Protein AF-A0A957ZEI3-F1 (afdb_monomer_lite)

Foldseek 3Di:
DLVVVCVVCVVVVHHRDPPDDDPVRVVVVVVVVLVVLQVLLVVLLVLLCVVDPDDPVLSVVCSVLSSVLSVVLQVQLVPDPPDVSSPPSSLVSQQVSPCVPRNNVSSNVSSVVSVVVVVVVVVVVVVVVVVPPPDDPPDPDPDPPDDDDD

Sequence (150 aa):
LIGILNWALRRIGRSGTVGRFTSANLLWALLLACADWMLWGASFAAITFALAAYTTAQMQLLLPHLLASYAIAYAVGFISFITPSGFGVREGAFYVLLAPLLGGGPVTVAALAMRIW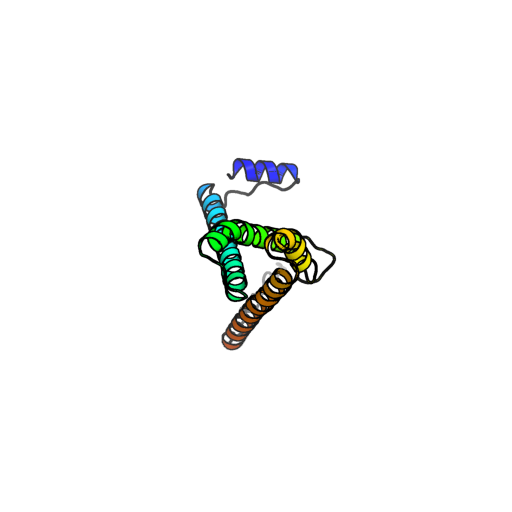TTLGEIIMAGVSALTDLRPAELPAPEKAFSPPE

Secondary structure (DSSP, 8-state):
-HHHHHHHHHHTTPPPP-S---HHHHHHHHHHHHHHHHHHHHHHHHHHHHSS---HHHHHHHHHHHHHHHHHHHHHHHH-SSSGGGTTHHHHHHHHHHHHHH-HHHHHHHHHHHHHHHHHHHHHHHHHHHHH------PPP-----PPP-

pLDDT: mean 87.99, std 11.17, range [60.19, 98.12]

Radius of gyration: 22.63 Å; chains: 1; bounding box: 49×38×69 Å

Structure (mmCIF, N/CA/C/O backbone):
data_AF-A0A957ZEI3-F1
#
_entry.id   AF-A0A957ZEI3-F1
#
loop_
_atom_site.group_PDB
_atom_site.id
_atom_site.type_symbol
_atom_site.label_atom_id
_atom_site.label_alt_id
_atom_site.label_comp_id
_atom_site.label_asym_id
_atom_site.label_entity_id
_atom_site.label_seq_id
_atom_site.pdbx_PDB_ins_code
_atom_site.Cartn_x
_atom_site.Cartn_y
_atom_site.Cartn_z
_atom_site.occupancy
_atom_site.B_iso_or_equiv
_atom_site.auth_seq_id
_atom_site.auth_comp_id
_atom_site.auth_asym_id
_atom_site.auth_atom_id
_atom_site.pdbx_PDB_model_num
ATOM 1 N N . LEU A 1 1 ? -15.948 15.864 14.653 1.00 78.12 1 LEU A N 1
ATOM 2 C CA . LEU A 1 1 ? -15.821 14.448 14.235 1.00 78.12 1 LEU A CA 1
ATOM 3 C C . LEU A 1 1 ? -16.923 13.563 14.830 1.00 78.12 1 LEU A C 1
ATOM 5 O O . LEU A 1 1 ?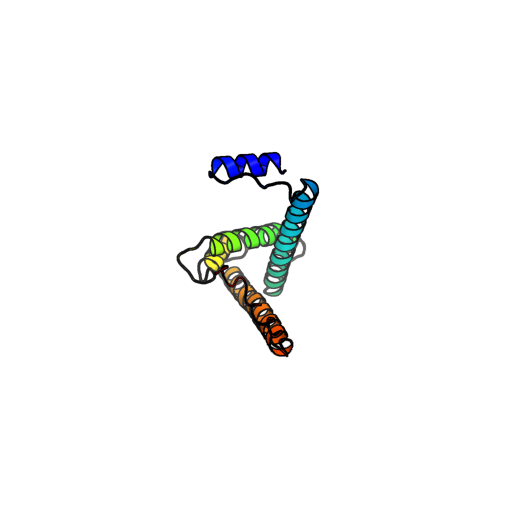 -17.681 12.985 14.063 1.00 78.12 1 LEU A O 1
ATOM 9 N N . ILE A 1 2 ? -17.102 13.528 16.159 1.00 84.31 2 ILE A N 1
ATOM 10 C CA . ILE A 1 2 ? -18.165 12.727 16.813 1.00 84.31 2 ILE A CA 1
ATOM 11 C C . ILE A 1 2 ? -19.578 13.076 16.338 1.00 84.31 2 ILE A C 1
ATOM 13 O O . ILE A 1 2 ? -20.389 12.179 16.151 1.00 84.31 2 ILE A O 1
ATOM 17 N N . GLY A 1 3 ? -19.882 14.359 16.117 1.00 82.31 3 GLY A N 1
ATOM 18 C CA . GLY A 1 3 ? -21.202 14.773 15.622 1.00 82.31 3 GLY A CA 1
ATOM 19 C C . GLY A 1 3 ? -21.547 14.158 14.261 1.00 82.31 3 GLY A C 1
ATOM 20 O O . GLY A 1 3 ? -22.641 13.632 14.090 1.00 82.31 3 GLY A O 1
ATOM 21 N N . ILE A 1 4 ? -20.584 14.144 13.332 1.00 83.50 4 ILE A N 1
ATOM 22 C CA . ILE A 1 4 ? -20.728 13.531 12.001 1.00 83.50 4 ILE A CA 1
ATOM 23 C C . ILE A 1 4 ? -20.858 12.011 12.129 1.00 83.50 4 ILE A C 1
ATOM 25 O O . ILE A 1 4 ? -21.739 11.419 11.512 1.00 83.50 4 ILE A O 1
ATOM 29 N N . LEU A 1 5 ? -20.032 11.385 12.975 1.00 83.19 5 LEU A N 1
ATOM 30 C CA . LEU A 1 5 ? -20.106 9.948 13.239 1.00 83.19 5 LEU A CA 1
ATOM 31 C C . LEU A 1 5 ? -21.479 9.551 13.798 1.00 83.19 5 LEU A C 1
ATOM 33 O O . LEU A 1 5 ? -22.120 8.649 13.272 1.00 83.19 5 LEU A O 1
ATOM 37 N N . ASN A 1 6 ? -21.966 10.248 14.825 1.00 85.75 6 ASN A N 1
ATOM 38 C CA . ASN A 1 6 ? -23.274 9.981 15.422 1.00 85.75 6 ASN A CA 1
ATOM 39 C C . ASN A 1 6 ? -24.423 10.253 14.446 1.00 85.75 6 ASN A C 1
ATOM 41 O O . ASN A 1 6 ? -25.416 9.529 14.464 1.00 85.75 6 ASN A O 1
ATOM 45 N N . TRP A 1 7 ? -24.296 11.261 13.580 1.00 88.19 7 TRP A N 1
ATOM 46 C CA . TRP A 1 7 ? -25.250 11.502 12.500 1.00 88.19 7 TRP A CA 1
ATOM 47 C C . TRP A 1 7 ? -25.289 10.329 11.508 1.00 88.19 7 TRP A C 1
ATOM 49 O O . TRP A 1 7 ? -26.373 9.827 11.204 1.00 88.19 7 TRP A O 1
ATOM 59 N N . ALA A 1 8 ? -24.125 9.835 11.074 1.00 86.12 8 ALA A N 1
ATOM 60 C CA . ALA A 1 8 ? -24.023 8.699 10.160 1.00 86.12 8 ALA A CA 1
ATOM 61 C C . ALA A 1 8 ? -24.557 7.404 10.797 1.00 86.12 8 ALA A C 1
ATOM 63 O O . ALA A 1 8 ? -25.342 6.689 10.179 1.00 86.12 8 ALA A O 1
ATOM 64 N N . LEU A 1 9 ? -24.213 7.137 12.062 1.00 85.69 9 LEU A N 1
ATOM 65 C CA . LEU A 1 9 ? -24.713 5.980 12.812 1.00 85.69 9 LEU A CA 1
ATOM 66 C C . LEU A 1 9 ? -26.240 5.989 12.917 1.00 85.69 9 LEU A C 1
ATOM 68 O O . LEU A 1 9 ? -26.873 4.971 12.638 1.00 85.69 9 LEU A O 1
ATOM 72 N N . ARG A 1 10 ? -26.839 7.146 13.230 1.00 88.44 10 ARG A N 1
ATOM 73 C CA . ARG A 1 10 ? -28.301 7.299 13.291 1.00 88.44 10 ARG A CA 1
ATOM 74 C C . ARG A 1 10 ? -28.962 7.071 11.934 1.00 88.44 10 ARG A C 1
ATOM 76 O O . ARG A 1 10 ? -30.026 6.463 11.884 1.00 88.44 10 ARG A O 1
ATOM 83 N N . ARG A 1 11 ? -28.333 7.507 10.837 1.00 91.94 11 ARG A N 1
ATOM 84 C CA . ARG A 1 11 ? -28.821 7.241 9.471 1.00 91.94 11 ARG A CA 1
ATOM 85 C C . ARG A 1 11 ? -28.816 5.754 9.111 1.00 91.94 11 ARG A C 1
ATOM 87 O O . ARG A 1 11 ? -29.672 5.338 8.344 1.00 91.94 11 ARG A O 1
ATOM 94 N N . ILE A 1 12 ? -27.909 4.970 9.693 1.00 90.56 12 ILE A N 1
ATOM 95 C CA . ILE A 1 12 ? -27.807 3.512 9.502 1.00 90.56 12 ILE A CA 1
ATOM 96 C C . ILE A 1 12 ? -28.625 2.752 10.579 1.00 90.56 12 ILE A C 1
ATOM 98 O O . ILE A 1 12 ? -28.551 1.534 10.691 1.00 90.56 12 ILE A O 1
ATOM 102 N N . GLY A 1 13 ? -29.421 3.456 11.398 1.00 85.00 13 GLY A N 1
ATOM 103 C CA . GLY A 1 13 ? -30.264 2.851 12.438 1.00 85.00 13 GLY A CA 1
ATOM 104 C C . GLY A 1 13 ? -29.501 2.343 13.667 1.00 85.00 13 GLY A C 1
ATOM 105 O O . GLY A 1 13 ? -30.055 1.587 14.462 1.00 85.00 13 GLY A O 1
ATOM 106 N N . ARG A 1 14 ? -28.233 2.740 13.850 1.00 82.31 14 ARG A N 1
ATOM 107 C CA . ARG A 1 14 ? -27.402 2.343 14.999 1.00 82.31 14 ARG A CA 1
ATOM 108 C C . ARG A 1 14 ? -27.446 3.407 16.097 1.00 82.31 14 ARG A C 1
ATOM 110 O O . ARG A 1 14 ? -27.416 4.609 15.822 1.00 82.31 14 ARG A O 1
ATOM 117 N N . SER A 1 15 ? -27.475 2.969 17.357 1.00 78.19 15 SER A N 1
ATOM 118 C CA . SER A 1 15 ? -27.358 3.860 18.517 1.00 78.19 15 SER A CA 1
ATOM 119 C C . SER A 1 15 ? -26.027 4.620 18.475 1.00 78.19 15 SER A C 1
ATOM 121 O O . SER A 1 15 ? -24.981 4.029 18.204 1.00 78.19 15 SER A O 1
ATOM 123 N N . GLY A 1 16 ? -26.063 5.930 18.743 1.00 72.81 16 GLY A N 1
ATOM 124 C CA . GLY A 1 16 ? -24.856 6.759 18.805 1.00 72.81 16 GLY A CA 1
ATOM 125 C C . GLY A 1 16 ? -23.878 6.259 19.869 1.00 72.81 16 GLY A C 1
ATOM 126 O O . GLY A 1 16 ? -24.279 5.631 20.848 1.00 72.81 16 GLY A O 1
ATOM 127 N N . THR A 1 17 ? -22.588 6.531 19.684 1.00 68.38 17 THR A N 1
ATOM 128 C CA . THR A 1 17 ? -21.555 6.064 20.616 1.00 68.38 17 THR A CA 1
ATOM 129 C C . THR A 1 17 ? -21.754 6.705 21.988 1.00 68.38 17 THR A C 1
ATOM 131 O O . THR A 1 17 ? -21.716 7.932 22.112 1.00 68.38 17 THR A O 1
ATOM 134 N N . VAL A 1 18 ? -21.949 5.886 23.021 1.00 60.56 18 VAL A N 1
ATOM 135 C CA . VAL A 1 18 ? -22.158 6.347 24.399 1.00 60.56 18 VAL A CA 1
ATOM 136 C C . VAL A 1 18 ? -20.808 6.772 24.991 1.00 60.56 18 VAL A C 1
ATOM 138 O O . VAL A 1 18 ? -20.001 5.923 25.347 1.00 60.56 18 VAL A O 1
ATOM 141 N N . GLY A 1 19 ? -20.520 8.078 25.010 1.00 62.47 19 GLY A N 1
ATOM 142 C CA . GLY A 1 19 ? -19.552 8.766 25.891 1.00 62.47 19 GLY A CA 1
ATOM 143 C C . GLY A 1 19 ? -18.067 8.356 25.909 1.00 62.47 19 GLY A C 1
ATOM 144 O O . GLY A 1 19 ? -17.287 9.016 26.584 1.00 62.47 19 GLY A O 1
ATOM 145 N N . ARG A 1 20 ? -17.642 7.296 25.212 1.00 66.94 20 ARG A N 1
ATOM 146 C CA . ARG A 1 20 ? -16.338 6.656 25.472 1.00 66.94 20 ARG A CA 1
ATOM 147 C C . ARG A 1 20 ? -15.153 7.228 24.686 1.00 66.94 20 ARG A C 1
ATOM 149 O O . ARG A 1 20 ? -14.010 7.000 25.062 1.00 66.94 20 ARG A O 1
ATOM 156 N N . PHE A 1 21 ? -15.405 7.969 23.610 1.00 72.81 21 PHE A N 1
ATOM 157 C CA . PHE A 1 21 ? -14.360 8.546 22.759 1.00 72.81 21 PHE A CA 1
ATOM 158 C C . PHE A 1 21 ? -14.536 10.058 22.653 1.00 72.81 21 PHE A C 1
ATOM 160 O O . PHE A 1 21 ? -15.660 10.540 22.549 1.00 72.81 21 PHE A O 1
ATOM 167 N N . THR A 1 22 ? -13.431 10.806 22.664 1.00 85.25 22 THR A N 1
ATOM 168 C CA . THR A 1 22 ? -13.409 12.248 22.374 1.00 85.25 22 THR A CA 1
ATOM 169 C C . THR A 1 22 ? -13.187 12.480 20.875 1.00 85.25 22 THR A C 1
ATOM 171 O O . THR A 1 22 ? -12.665 11.614 20.168 1.00 85.25 22 THR A O 1
ATOM 174 N N . SER A 1 23 ? -13.572 13.654 20.349 1.00 84.38 23 SER A N 1
ATOM 175 C CA . SER A 1 23 ? -13.320 13.967 18.928 1.00 84.38 23 SER A CA 1
ATOM 176 C C . SER A 1 23 ? -11.822 13.996 18.611 1.00 84.38 23 SER A C 1
ATOM 178 O O . SER A 1 23 ? -11.450 13.672 17.487 1.00 84.38 23 SER A O 1
ATOM 180 N N . ALA A 1 24 ? -10.984 14.331 19.598 1.00 87.50 24 ALA A N 1
ATOM 181 C CA . ALA A 1 24 ? -9.531 14.281 19.487 1.00 87.50 24 ALA A CA 1
ATOM 182 C C . ALA A 1 24 ? -9.026 12.841 19.311 1.00 87.50 24 ALA A C 1
ATOM 184 O O . ALA A 1 24 ? -8.269 12.582 18.383 1.00 87.50 24 ALA A O 1
ATOM 185 N N . ASN A 1 25 ? -9.511 11.887 20.115 1.00 88.94 25 ASN A N 1
ATOM 186 C CA . ASN A 1 25 ? -9.098 10.483 20.004 1.00 88.94 25 ASN A CA 1
ATOM 187 C C . ASN A 1 25 ? -9.517 9.864 18.666 1.00 88.94 25 ASN A C 1
ATOM 189 O O . ASN A 1 25 ? -8.755 9.106 18.077 1.00 88.94 25 ASN A O 1
ATOM 193 N N . LEU A 1 26 ? -10.706 10.209 18.157 1.00 89.62 26 LEU A N 1
ATOM 194 C CA . LEU A 1 26 ? -11.139 9.757 16.832 1.00 89.62 26 LEU A CA 1
ATOM 195 C C . LEU A 1 26 ? -10.308 10.374 15.705 1.00 89.62 26 LEU A C 1
ATOM 197 O O . LEU A 1 26 ? -10.002 9.689 14.735 1.00 89.62 26 LEU A O 1
ATOM 201 N N . LEU A 1 27 ? -9.945 11.656 15.821 1.00 91.44 27 LEU A N 1
ATOM 202 C CA . LEU A 1 27 ? -9.084 12.303 14.835 1.00 91.44 27 LEU A CA 1
ATOM 203 C C . LEU A 1 27 ? -7.701 11.657 14.850 1.00 91.44 27 LEU A C 1
ATOM 205 O O . LEU A 1 27 ? -7.149 11.371 13.796 1.00 91.44 27 LEU A O 1
ATOM 209 N N . TRP A 1 28 ? -7.176 11.371 16.040 1.00 93.69 28 TRP A N 1
ATOM 210 C CA . TRP A 1 28 ? -5.898 10.697 16.193 1.00 93.69 28 TRP A CA 1
ATOM 211 C C . TRP A 1 28 ? -5.914 9.283 15.612 1.00 93.69 28 TRP A C 1
ATOM 213 O O . TRP A 1 28 ? -5.034 8.935 14.834 1.00 93.69 28 TRP A O 1
ATOM 223 N N . ALA A 1 29 ? -6.958 8.500 15.893 1.00 92.50 29 ALA A N 1
ATOM 224 C CA . ALA A 1 29 ? -7.138 7.183 15.290 1.00 92.50 29 ALA A CA 1
ATOM 225 C C . ALA A 1 29 ? -7.233 7.255 13.755 1.00 92.50 29 ALA A C 1
ATOM 227 O O . ALA A 1 29 ? -6.642 6.426 13.070 1.00 92.50 29 ALA A O 1
ATOM 228 N N . LEU A 1 30 ? -7.925 8.263 13.210 1.00 93.31 30 LEU A N 1
ATOM 229 C CA . LEU A 1 30 ? -8.005 8.477 11.764 1.00 93.31 30 LEU A CA 1
ATOM 230 C C . LEU A 1 30 ? -6.635 8.819 11.165 1.00 93.31 30 LEU A C 1
ATOM 232 O O . LEU A 1 30 ? -6.280 8.280 10.123 1.00 93.31 30 LEU A O 1
ATOM 236 N N . LEU A 1 31 ? -5.859 9.683 11.821 1.00 96.06 31 LEU A N 1
ATOM 237 C CA . LEU A 1 31 ? -4.510 10.037 11.376 1.00 96.06 31 LEU A CA 1
ATOM 238 C C . LEU A 1 31 ? -3.569 8.830 11.410 1.00 96.06 31 LEU A C 1
ATOM 240 O O . LEU A 1 31 ? -2.832 8.619 10.450 1.00 96.06 31 LEU A O 1
ATOM 244 N N . LEU A 1 32 ? -3.635 8.015 12.465 1.00 96.88 32 LEU A N 1
ATOM 245 C CA . LEU A 1 32 ? -2.877 6.766 12.558 1.00 96.88 32 LEU A CA 1
ATOM 246 C C . LEU A 1 32 ? -3.281 5.779 11.461 1.00 96.88 32 LEU A C 1
ATOM 248 O O . LEU A 1 32 ? -2.408 5.200 10.825 1.00 96.88 32 LEU A O 1
ATOM 252 N N . ALA A 1 33 ? -4.579 5.634 11.186 1.00 95.12 33 ALA A N 1
ATOM 253 C CA . ALA A 1 33 ? -5.054 4.795 10.091 1.00 95.12 33 ALA A CA 1
ATOM 254 C C . ALA A 1 33 ? -4.545 5.305 8.734 1.00 95.12 33 ALA A C 1
ATOM 256 O O . ALA A 1 33 ? -4.050 4.523 7.931 1.00 95.12 33 ALA A O 1
ATOM 257 N N . CYS A 1 34 ? -4.606 6.614 8.477 1.00 96.00 34 CYS A N 1
ATOM 258 C CA . CYS A 1 34 ? -4.038 7.198 7.262 1.00 96.00 34 CYS A CA 1
ATOM 259 C C . CYS A 1 34 ? -2.531 6.929 7.153 1.00 96.00 34 CYS A C 1
ATOM 261 O O . CYS A 1 34 ? -2.058 6.581 6.075 1.00 96.00 34 CYS A O 1
ATOM 263 N N . ALA A 1 35 ? -1.784 7.069 8.250 1.00 97.00 35 ALA A N 1
ATOM 264 C CA . ALA A 1 35 ? -0.349 6.802 8.273 1.00 97.00 35 ALA A CA 1
ATOM 265 C C . ALA A 1 35 ? -0.035 5.324 7.987 1.00 97.00 35 ALA A C 1
ATOM 267 O O . ALA A 1 35 ? 0.872 5.044 7.208 1.00 97.00 35 ALA A O 1
ATOM 268 N N . ASP A 1 36 ? -0.815 4.398 8.547 1.00 96.50 36 ASP A N 1
ATOM 269 C CA . ASP A 1 36 ? -0.713 2.961 8.269 1.00 96.50 36 ASP A CA 1
ATOM 270 C C . ASP A 1 36 ? -0.954 2.654 6.782 1.00 96.50 36 ASP A C 1
ATOM 272 O O . ASP A 1 36 ? -0.125 2.019 6.127 1.00 96.50 36 ASP A O 1
ATOM 276 N N . TRP A 1 37 ? -2.018 3.206 6.191 1.00 96.31 37 TRP A N 1
ATOM 277 C CA . TRP A 1 37 ? -2.280 3.057 4.756 1.00 96.31 37 TRP A CA 1
ATOM 278 C C . TRP A 1 37 ? -1.163 3.633 3.884 1.00 96.31 37 TRP A C 1
ATOM 280 O O . TRP A 1 37 ? -0.810 3.035 2.864 1.00 96.31 37 TRP A O 1
ATOM 290 N N . MET A 1 38 ? -0.589 4.774 4.275 1.00 97.44 38 MET A N 1
ATOM 291 C CA . MET A 1 38 ? 0.558 5.358 3.577 1.00 97.44 38 MET A CA 1
ATOM 292 C C . MET A 1 38 ? 1.806 4.486 3.704 1.00 97.44 38 MET A C 1
ATOM 294 O O . MET A 1 38 ? 2.529 4.337 2.722 1.00 97.44 38 MET A O 1
ATOM 298 N N . LEU A 1 39 ? 2.042 3.875 4.866 1.00 97.44 39 LEU A N 1
ATOM 299 C CA . LEU A 1 39 ? 3.163 2.963 5.079 1.00 97.44 39 LEU A CA 1
ATOM 300 C C . LEU A 1 39 ? 3.045 1.731 4.176 1.00 97.44 39 LEU A C 1
ATOM 302 O O . LEU A 1 39 ? 3.998 1.389 3.476 1.00 97.44 39 LEU A O 1
ATOM 306 N N . TRP A 1 40 ? 1.865 1.119 4.116 1.00 96.81 40 TRP A N 1
ATOM 307 C CA . TRP A 1 40 ? 1.631 -0.019 3.232 1.00 96.81 40 TRP A CA 1
ATOM 308 C C . TRP A 1 40 ? 1.7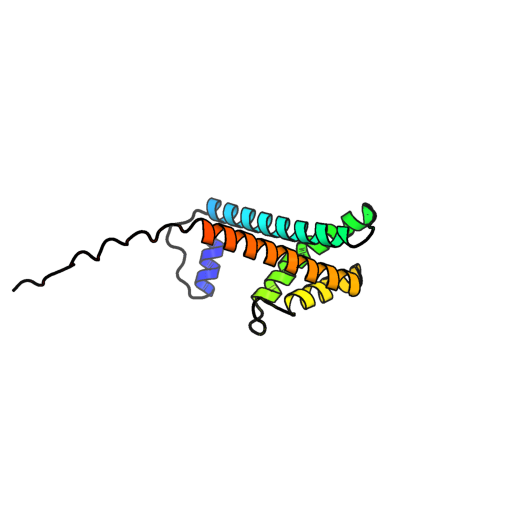21 0.339 1.747 1.00 96.81 40 TRP A C 1
ATOM 310 O O . TRP A 1 40 ? 2.314 -0.405 0.959 1.00 96.81 40 TRP A O 1
ATOM 320 N N . GLY A 1 41 ? 1.173 1.492 1.360 1.00 97.56 41 GLY A N 1
ATOM 321 C CA . GLY A 1 41 ? 1.350 2.029 0.016 1.00 97.56 41 GLY A CA 1
ATOM 322 C C . GLY A 1 41 ? 2.828 2.247 -0.314 1.00 97.56 41 GLY A C 1
ATOM 323 O O . GLY A 1 41 ? 3.266 1.931 -1.419 1.00 97.56 41 GLY A O 1
ATOM 324 N N . ALA A 1 42 ? 3.616 2.745 0.642 1.00 98.12 42 ALA A N 1
ATOM 325 C CA . ALA A 1 42 ? 5.046 2.969 0.466 1.00 98.12 42 ALA A CA 1
ATOM 326 C C . ALA A 1 42 ? 5.811 1.647 0.323 1.00 98.12 42 ALA A C 1
ATOM 328 O O . ALA A 1 42 ? 6.697 1.557 -0.525 1.00 98.12 42 ALA A O 1
ATOM 329 N N . SER A 1 43 ? 5.438 0.599 1.068 1.00 97.75 43 SER A N 1
ATOM 330 C CA . SER A 1 43 ? 5.974 -0.754 0.863 1.00 97.75 43 SER A CA 1
ATOM 331 C C . SER A 1 43 ? 5.690 -1.265 -0.552 1.00 97.75 43 SER A C 1
ATOM 333 O O . SER A 1 43 ? 6.589 -1.793 -1.208 1.00 97.75 43 SER A O 1
ATOM 335 N N . PHE A 1 44 ? 4.473 -1.049 -1.062 1.00 98.00 44 PHE A N 1
ATOM 336 C CA . PHE A 1 44 ? 4.133 -1.418 -2.437 1.00 98.00 44 PHE A CA 1
ATOM 337 C C . PHE A 1 44 ? 4.920 -0.629 -3.478 1.00 98.00 44 PHE A C 1
ATOM 339 O O . PHE A 1 44 ? 5.407 -1.206 -4.454 1.00 98.00 44 PHE A O 1
ATOM 346 N N . ALA A 1 45 ? 5.082 0.675 -3.263 1.00 98.00 45 ALA A N 1
ATOM 347 C CA . ALA A 1 45 ? 5.888 1.513 -4.134 1.00 98.00 45 ALA A CA 1
ATOM 348 C C . ALA A 1 45 ? 7.355 1.064 -4.144 1.00 98.00 45 ALA A C 1
ATOM 350 O O . ALA A 1 45 ? 7.938 0.926 -5.215 1.00 98.00 45 ALA A O 1
ATOM 351 N N . ALA A 1 46 ? 7.925 0.758 -2.975 1.00 98.00 46 ALA A N 1
ATOM 352 C CA . ALA A 1 46 ? 9.293 0.263 -2.850 1.00 98.00 46 ALA A CA 1
ATOM 353 C C . ALA A 1 46 ? 9.497 -1.055 -3.612 1.00 98.00 46 ALA A C 1
ATOM 355 O O . ALA A 1 46 ? 10.444 -1.166 -4.388 1.00 98.00 46 ALA A O 1
ATOM 356 N N . ILE A 1 47 ? 8.581 -2.019 -3.459 1.00 97.56 47 ILE A N 1
ATOM 357 C CA . ILE A 1 47 ? 8.622 -3.274 -4.223 1.00 97.56 47 ILE A CA 1
ATOM 358 C C . ILE A 1 47 ? 8.508 -2.994 -5.722 1.00 97.56 47 ILE A C 1
ATOM 360 O O . ILE A 1 47 ? 9.317 -3.496 -6.493 1.00 97.56 47 ILE A O 1
ATOM 364 N N . THR A 1 48 ? 7.567 -2.148 -6.143 1.00 97.44 48 THR A N 1
ATOM 365 C CA . THR A 1 48 ? 7.366 -1.819 -7.563 1.00 97.44 48 THR A CA 1
ATOM 366 C C . THR A 1 48 ? 8.609 -1.178 -8.182 1.00 97.44 48 THR A C 1
ATOM 368 O O . THR A 1 48 ? 9.022 -1.559 -9.278 1.00 97.44 48 THR A O 1
ATOM 371 N N . PHE A 1 49 ? 9.238 -0.237 -7.477 1.00 97.31 49 PHE A N 1
ATOM 372 C CA . PHE A 1 49 ? 10.455 0.430 -7.936 1.00 97.31 49 PHE A CA 1
ATOM 373 C C . PHE A 1 49 ? 11.694 -0.468 -7.895 1.00 97.31 49 PHE A C 1
ATOM 375 O O . PHE A 1 49 ? 12.651 -0.189 -8.606 1.00 97.31 49 PHE A O 1
ATOM 382 N N . ALA A 1 50 ? 11.678 -1.559 -7.127 1.00 96.12 50 ALA A N 1
ATOM 383 C CA . ALA A 1 50 ? 12.749 -2.552 -7.138 1.00 96.12 50 ALA A CA 1
ATOM 384 C C . ALA A 1 50 ? 12.685 -3.504 -8.350 1.00 96.12 50 ALA A C 1
ATOM 386 O O . ALA A 1 50 ? 13.681 -4.151 -8.665 1.00 96.12 50 ALA A O 1
ATOM 387 N N . LEU A 1 51 ? 11.539 -3.602 -9.040 1.00 93.12 51 LEU A N 1
ATOM 388 C CA . LEU A 1 51 ? 11.358 -4.530 -10.168 1.00 93.12 51 LEU A CA 1
ATOM 389 C C . LEU A 1 51 ? 11.973 -4.043 -11.485 1.00 93.12 51 LEU A C 1
ATOM 391 O O . LEU A 1 51 ? 12.174 -4.847 -12.393 1.00 93.12 51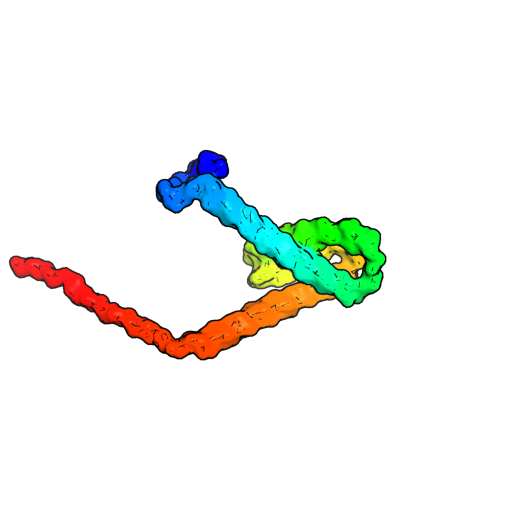 LEU A O 1
ATOM 395 N N . ALA A 1 52 ? 12.230 -2.743 -11.626 1.00 90.75 52 ALA A N 1
ATOM 396 C CA . ALA A 1 52 ? 12.768 -2.154 -12.847 1.00 90.75 52 ALA A CA 1
ATOM 397 C C . ALA A 1 52 ? 13.509 -0.846 -12.553 1.00 90.75 52 ALA A C 1
ATOM 399 O O . ALA A 1 52 ? 13.353 -0.247 -11.494 1.00 90.75 52 ALA A O 1
ATOM 400 N N . ALA A 1 53 ? 14.299 -0.376 -13.517 1.00 92.75 53 ALA A N 1
ATOM 401 C CA . ALA A 1 53 ? 14.957 0.917 -13.410 1.00 92.75 53 ALA A CA 1
ATOM 402 C C . ALA A 1 53 ? 13.962 2.053 -13.698 1.00 92.75 53 ALA A C 1
ATOM 404 O O . ALA A 1 53 ? 13.464 2.182 -14.817 1.00 92.75 53 ALA A O 1
ATOM 405 N N . TYR A 1 54 ? 13.719 2.899 -12.698 1.00 94.25 54 TYR A N 1
ATOM 406 C CA . TYR A 1 54 ? 12.961 4.140 -12.834 1.00 94.25 54 TYR A CA 1
ATOM 407 C C . TYR A 1 54 ? 13.881 5.331 -12.573 1.00 94.25 54 TYR A C 1
ATOM 409 O O . TYR A 1 54 ? 14.706 5.316 -11.662 1.00 94.25 54 TYR A O 1
ATOM 417 N N . THR A 1 55 ? 13.725 6.392 -13.357 1.00 96.69 55 THR A N 1
ATOM 418 C CA . THR A 1 55 ? 14.350 7.683 -13.051 1.00 96.69 55 THR A CA 1
ATOM 419 C C . THR A 1 55 ? 13.670 8.327 -11.841 1.00 96.69 55 THR A C 1
ATOM 421 O O . THR A 1 55 ? 12.487 8.091 -11.586 1.00 96.69 55 THR A O 1
ATOM 424 N N . THR A 1 56 ? 14.372 9.213 -11.129 1.00 96.31 56 THR A N 1
ATOM 425 C CA . THR A 1 56 ? 13.801 9.960 -9.992 1.00 96.31 56 THR A CA 1
ATOM 426 C C . THR A 1 56 ? 12.514 10.696 -10.372 1.00 96.31 56 THR A C 1
ATOM 428 O O . THR A 1 56 ? 11.550 10.685 -9.611 1.00 96.31 56 THR A O 1
ATOM 431 N N . ALA A 1 57 ? 12.466 11.278 -11.575 1.00 97.12 57 ALA A N 1
ATOM 432 C CA . ALA A 1 57 ? 11.278 11.959 -12.081 1.00 97.12 57 ALA A CA 1
ATOM 433 C C . ALA A 1 57 ? 10.094 10.993 -12.268 1.00 97.12 57 ALA A C 1
ATOM 435 O O . ALA A 1 57 ? 8.976 11.300 -11.859 1.00 97.12 57 ALA A O 1
ATOM 436 N N . GLN A 1 58 ? 10.329 9.797 -12.819 1.00 96.31 58 GLN A N 1
ATOM 437 C CA . GLN A 1 58 ? 9.286 8.772 -12.948 1.00 96.31 58 GLN A CA 1
ATOM 438 C C . GLN A 1 58 ? 8.797 8.294 -11.579 1.00 96.31 58 GLN A C 1
ATOM 440 O O . GLN A 1 58 ? 7.590 8.196 -11.369 1.00 96.31 58 GLN A O 1
ATOM 445 N N . MET A 1 59 ? 9.708 8.050 -10.631 1.00 96.75 59 MET A N 1
ATOM 446 C CA . MET A 1 59 ? 9.337 7.635 -9.275 1.00 96.75 59 MET A CA 1
ATOM 447 C C . MET A 1 59 ? 8.452 8.682 -8.592 1.00 96.75 59 MET A C 1
ATOM 449 O O . MET A 1 59 ? 7.438 8.325 -8.000 1.00 96.75 59 MET A O 1
ATOM 453 N N . GLN A 1 60 ? 8.784 9.970 -8.717 1.00 97.00 60 GLN A N 1
ATOM 454 C CA . GLN A 1 60 ? 7.988 11.064 -8.150 1.00 97.00 60 GLN A CA 1
ATOM 455 C C . GLN A 1 60 ? 6.578 11.140 -8.749 1.00 97.00 60 GLN A C 1
ATOM 457 O O . GLN A 1 60 ? 5.615 11.358 -8.015 1.00 97.00 60 GLN A O 1
ATOM 462 N N . LEU A 1 61 ? 6.441 10.918 -10.059 1.00 96.81 61 LEU A N 1
ATOM 463 C CA . LEU A 1 61 ? 5.140 10.901 -10.736 1.00 96.81 61 LEU A CA 1
ATOM 464 C C . LEU A 1 61 ? 4.300 9.669 -10.358 1.00 96.81 61 LEU A C 1
ATOM 466 O O . LEU A 1 61 ? 3.081 9.762 -10.204 1.00 96.81 61 LEU A O 1
ATOM 470 N N . LEU A 1 62 ? 4.939 8.511 -10.189 1.00 97.19 62 LEU A N 1
ATOM 471 C CA . LEU A 1 62 ? 4.267 7.237 -9.916 1.00 97.19 62 LEU A CA 1
ATOM 472 C C . LEU A 1 62 ? 3.925 7.033 -8.438 1.00 97.19 62 LEU A C 1
ATOM 474 O O . LEU A 1 62 ? 2.921 6.391 -8.132 1.00 97.19 62 LEU A O 1
ATOM 478 N N . LEU A 1 63 ? 4.719 7.586 -7.520 1.00 97.75 63 LEU A N 1
ATOM 479 C CA . LEU A 1 63 ? 4.547 7.409 -6.080 1.00 97.75 63 LEU A CA 1
ATOM 480 C C . LEU A 1 63 ? 3.109 7.673 -5.590 1.00 97.75 63 LEU A C 1
ATOM 482 O O . LEU A 1 63 ? 2.547 6.768 -4.975 1.00 97.75 63 LEU A O 1
ATOM 486 N N . PRO A 1 64 ? 2.455 8.821 -5.873 1.00 97.69 64 PRO A N 1
ATOM 487 C CA . PRO A 1 64 ? 1.093 9.058 -5.386 1.00 97.69 64 PRO A CA 1
ATOM 488 C C . PRO A 1 64 ? 0.083 8.041 -5.936 1.00 97.69 64 PRO A C 1
ATOM 490 O O . PRO A 1 64 ? -0.829 7.633 -5.215 1.00 97.69 64 PRO A O 1
ATOM 493 N N . HIS A 1 65 ? 0.274 7.577 -7.175 1.00 97.69 65 HIS A N 1
ATOM 494 C CA . HIS A 1 65 ? -0.571 6.554 -7.789 1.00 97.69 65 HIS A CA 1
ATOM 495 C C . HIS A 1 65 ? -0.413 5.207 -7.082 1.00 97.69 65 HIS A C 1
ATOM 497 O O . HIS A 1 65 ? -1.410 4.539 -6.816 1.00 97.69 65 HIS A O 1
ATOM 503 N N . LEU A 1 66 ? 0.815 4.824 -6.726 1.00 97.75 66 LEU A N 1
ATOM 504 C CA . LEU A 1 66 ? 1.106 3.579 -6.010 1.00 97.75 66 LEU A CA 1
ATOM 505 C C . LEU A 1 66 ? 0.559 3.604 -4.577 1.00 97.75 66 LEU A C 1
ATOM 507 O O . LEU A 1 66 ? -0.085 2.640 -4.157 1.00 97.75 66 LEU A O 1
ATOM 511 N N . LEU A 1 67 ? 0.734 4.725 -3.864 1.00 97.75 67 LEU A N 1
ATOM 512 C CA . LEU A 1 67 ? 0.185 4.923 -2.518 1.00 97.75 67 LEU A CA 1
ATOM 513 C C . LEU A 1 67 ? -1.346 4.797 -2.513 1.00 97.75 67 LEU A C 1
ATOM 515 O O . LEU A 1 67 ? -1.908 4.020 -1.740 1.00 97.75 67 LEU A O 1
ATOM 519 N N . ALA A 1 68 ? -2.022 5.529 -3.404 1.00 96.69 68 ALA A N 1
ATOM 520 C CA . ALA A 1 68 ? -3.480 5.527 -3.489 1.00 96.69 68 ALA A CA 1
ATOM 521 C C . ALA A 1 68 ? -4.031 4.173 -3.959 1.00 96.69 68 ALA A C 1
ATOM 523 O O . ALA A 1 68 ? -4.987 3.653 -3.379 1.00 96.69 68 ALA A O 1
ATOM 524 N N . SER A 1 69 ? -3.407 3.571 -4.977 1.00 96.81 69 SER A N 1
ATOM 525 C CA . SER A 1 69 ? -3.866 2.298 -5.542 1.00 96.81 69 SER A CA 1
ATOM 526 C C . SER A 1 69 ? -3.798 1.164 -4.531 1.00 96.81 69 SER A C 1
ATOM 528 O O . SER A 1 69 ? -4.666 0.299 -4.558 1.00 96.81 69 SER A O 1
ATOM 530 N N . TYR A 1 70 ? -2.829 1.173 -3.609 1.0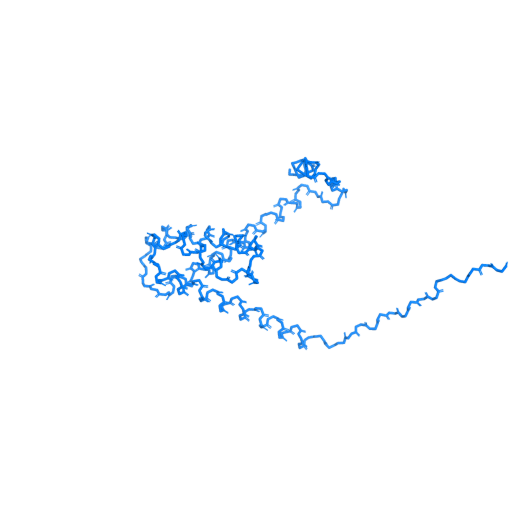0 96.19 70 TYR A N 1
ATOM 531 C CA . TYR A 1 70 ? -2.773 0.172 -2.545 1.00 96.19 70 TYR A CA 1
ATOM 532 C C . TYR A 1 70 ? -4.009 0.204 -1.647 1.00 96.19 70 TYR A C 1
ATOM 534 O O . TYR A 1 70 ? -4.646 -0.833 -1.449 1.00 96.19 70 TYR A O 1
ATOM 542 N N . ALA A 1 71 ? -4.375 1.383 -1.140 1.00 95.56 71 ALA A N 1
ATOM 543 C CA . ALA A 1 71 ? -5.546 1.535 -0.283 1.00 95.56 71 ALA A CA 1
ATOM 544 C C . ALA A 1 71 ? -6.841 1.166 -1.027 1.00 95.56 71 ALA A C 1
ATOM 546 O O . ALA A 1 71 ? -7.677 0.435 -0.492 1.00 95.56 71 ALA A O 1
ATOM 547 N N . ILE A 1 72 ? -6.982 1.603 -2.286 1.00 95.62 72 ILE A N 1
ATOM 548 C CA . ILE A 1 72 ? -8.155 1.290 -3.116 1.00 95.62 72 ILE A CA 1
ATOM 549 C C . ILE A 1 72 ? -8.235 -0.214 -3.396 1.00 95.62 72 ILE A C 1
ATOM 551 O O . ILE A 1 72 ? -9.276 -0.823 -3.160 1.00 95.62 72 ILE A O 1
ATOM 555 N N . ALA A 1 73 ? -7.149 -0.836 -3.860 1.00 94.69 73 ALA A N 1
ATOM 556 C CA . ALA A 1 73 ? -7.128 -2.260 -4.181 1.00 94.69 73 ALA A CA 1
ATOM 557 C C . ALA A 1 73 ? -7.386 -3.130 -2.946 1.00 94.69 73 ALA A C 1
ATOM 559 O O . ALA A 1 73 ? -8.095 -4.132 -3.043 1.00 94.69 73 ALA A O 1
ATOM 560 N N . TYR A 1 74 ? -6.862 -2.741 -1.778 1.00 92.31 74 TYR A N 1
ATOM 561 C CA . TYR A 1 74 ? -7.169 -3.430 -0.527 1.00 92.31 74 TYR A CA 1
ATOM 562 C C . TYR A 1 74 ? -8.653 -3.302 -0.173 1.00 92.31 74 TYR A C 1
ATOM 564 O O . TYR A 1 74 ? -9.284 -4.312 0.122 1.00 92.31 74 TYR A O 1
ATOM 572 N N . ALA A 1 75 ? -9.237 -2.102 -0.245 1.00 92.56 75 ALA A N 1
ATOM 573 C CA . ALA A 1 75 ? -10.662 -1.904 0.026 1.00 92.56 75 ALA A CA 1
ATOM 574 C C . ALA A 1 75 ? -11.550 -2.716 -0.933 1.00 92.56 75 ALA A C 1
ATOM 576 O O . ALA A 1 75 ? -12.499 -3.364 -0.495 1.00 92.56 75 ALA A O 1
ATOM 577 N N . VAL A 1 76 ? -11.212 -2.743 -2.226 1.00 92.25 76 VAL A N 1
ATOM 578 C CA . VAL A 1 76 ? -11.908 -3.554 -3.238 1.00 92.25 76 VAL A CA 1
ATOM 579 C C . VAL A 1 76 ? -11.787 -5.049 -2.927 1.00 92.25 76 VAL A C 1
ATOM 581 O O . VAL A 1 76 ? -12.788 -5.762 -2.949 1.00 92.25 76 VAL A O 1
ATOM 584 N N . GLY A 1 77 ? -10.589 -5.519 -2.571 1.00 89.56 77 GLY A N 1
ATOM 585 C CA . GLY A 1 77 ? -10.369 -6.900 -2.139 1.00 89.56 77 GLY A CA 1
ATOM 586 C C . GLY A 1 77 ? -11.137 -7.259 -0.863 1.00 89.56 77 GLY A C 1
ATOM 587 O O . GLY A 1 77 ? -11.674 -8.356 -0.774 1.00 89.56 77 GLY A O 1
ATOM 588 N N . PHE A 1 78 ? -11.242 -6.330 0.089 1.00 86.19 78 PHE A N 1
ATOM 589 C CA . PHE A 1 78 ? -11.953 -6.518 1.355 1.00 86.19 78 PHE A CA 1
ATOM 590 C C . PHE A 1 78 ? -13.478 -6.569 1.184 1.00 86.19 78 PHE A C 1
ATOM 592 O O . PHE A 1 78 ? -14.148 -7.352 1.850 1.00 86.19 78 PHE A O 1
ATOM 599 N N . ILE A 1 79 ? -14.036 -5.750 0.287 1.00 87.12 79 ILE A N 1
ATOM 600 C CA . ILE A 1 79 ? -15.480 -5.724 -0.013 1.00 87.12 79 ILE A CA 1
ATOM 601 C C . ILE A 1 79 ? -15.893 -6.922 -0.891 1.00 87.12 79 ILE A C 1
ATOM 603 O O . ILE A 1 79 ? -17.076 -7.254 -0.979 1.00 87.12 79 ILE A O 1
ATOM 607 N N . SER A 1 80 ? -14.937 -7.597 -1.535 1.00 84.69 80 SER A N 1
ATOM 608 C CA . SER A 1 80 ? -15.204 -8.790 -2.336 1.00 84.69 80 SER A CA 1
ATOM 609 C C . SER A 1 80 ? -15.726 -9.939 -1.471 1.00 84.69 80 SER A C 1
ATOM 611 O O . SER A 1 80 ? -14.972 -10.619 -0.783 1.00 84.69 80 SER A O 1
ATOM 613 N N . PHE A 1 81 ? -17.024 -10.222 -1.575 1.00 75.56 81 PHE A N 1
ATOM 614 C CA . PHE A 1 81 ? -17.637 -11.424 -0.995 1.00 75.56 81 PHE A CA 1
ATOM 615 C C . PHE A 1 81 ? -17.362 -12.695 -1.812 1.00 75.56 81 PHE A C 1
ATOM 617 O O . PHE A 1 81 ? -17.749 -13.788 -1.407 1.00 75.56 81 PHE A O 1
ATOM 624 N N . ILE A 1 82 ? -16.738 -12.552 -2.985 1.00 70.38 82 ILE A N 1
ATOM 625 C CA . ILE A 1 82 ? -16.595 -13.625 -3.974 1.00 70.38 82 ILE A CA 1
ATOM 626 C C . ILE A 1 82 ? -15.315 -14.431 -3.729 1.00 70.38 82 ILE A C 1
ATOM 628 O O . ILE A 1 82 ? -15.290 -15.630 -4.001 1.00 70.38 82 ILE A O 1
ATOM 632 N N . THR A 1 83 ? -14.250 -13.803 -3.218 1.00 69.44 83 THR A N 1
ATOM 633 C CA . THR A 1 83 ? -12.927 -14.436 -3.125 1.00 69.44 83 THR A CA 1
ATOM 634 C C . THR A 1 83 ? -12.347 -14.389 -1.707 1.00 69.44 83 THR A C 1
ATOM 636 O O . THR A 1 83 ? -12.260 -13.314 -1.112 1.00 69.44 83 THR A O 1
ATOM 639 N N . PRO A 1 84 ? -11.898 -15.532 -1.142 1.00 67.25 84 PRO A N 1
ATOM 640 C CA . PRO A 1 84 ? -11.229 -15.556 0.158 1.00 67.25 84 PRO A CA 1
ATOM 641 C C . PRO A 1 84 ? -9.992 -14.650 0.149 1.00 67.25 84 PRO A C 1
ATOM 643 O O . PRO A 1 84 ? -9.170 -14.732 -0.765 1.00 67.25 84 PRO A O 1
ATOM 646 N N . SER A 1 85 ? -9.852 -13.781 1.156 1.00 68.38 85 SER A N 1
ATOM 647 C CA . SER A 1 85 ? -8.736 -12.819 1.271 1.00 68.38 85 SER A CA 1
ATOM 648 C C . SER A 1 85 ? -8.592 -11.861 0.066 1.00 68.38 85 SER A C 1
ATOM 650 O O . SER A 1 85 ? -7.532 -11.280 -0.172 1.00 68.38 85 SER A O 1
ATOM 652 N N . GLY A 1 86 ? -9.646 -11.702 -0.745 1.00 69.69 86 GLY A N 1
ATOM 653 C CA . GLY A 1 86 ? -9.602 -10.872 -1.949 1.00 69.69 86 GLY A CA 1
ATOM 654 C C . GLY A 1 86 ? -8.718 -11.436 -3.070 1.00 69.69 86 GLY A C 1
ATOM 655 O O . GLY A 1 86 ? -8.321 -10.671 -3.952 1.00 69.69 86 GLY A O 1
ATOM 656 N N . PHE A 1 87 ? -8.409 -12.744 -3.055 1.00 73.94 87 PHE A N 1
ATOM 657 C CA . PHE A 1 87 ? -7.572 -13.414 -4.062 1.00 73.94 87 PHE A CA 1
ATOM 658 C C . PHE A 1 87 ? -8.096 -13.136 -5.480 1.00 73.94 87 PHE A C 1
ATOM 660 O O . PHE A 1 87 ? -9.276 -13.345 -5.760 1.00 73.94 87 PHE A O 1
ATOM 667 N N . GLY A 1 88 ? -7.245 -12.634 -6.371 1.00 82.88 88 GLY A N 1
ATOM 668 C CA . GLY A 1 88 ? -7.580 -12.291 -7.757 1.00 82.88 88 GLY A CA 1
ATOM 669 C C . GLY A 1 88 ? -8.271 -10.933 -7.920 1.00 82.88 88 GLY A C 1
ATOM 670 O O . GLY A 1 88 ? -7.994 -10.218 -8.881 1.00 82.88 88 GLY A O 1
ATOM 671 N N . VAL A 1 89 ? -9.132 -10.531 -6.981 1.00 91.31 89 VAL A N 1
ATOM 672 C CA . VAL A 1 89 ? -9.853 -9.247 -7.047 1.00 91.31 89 VAL A CA 1
ATOM 673 C C . VAL A 1 89 ? -8.935 -8.081 -6.701 1.00 91.31 89 VAL A C 1
ATOM 675 O O . VAL A 1 89 ? -8.949 -7.058 -7.385 1.00 91.31 89 VAL A O 1
ATOM 678 N N . ARG A 1 90 ? -8.092 -8.238 -5.680 1.00 91.31 90 ARG A N 1
ATOM 679 C CA . ARG A 1 90 ? -7.122 -7.211 -5.292 1.00 91.31 90 ARG A CA 1
ATOM 680 C C . ARG A 1 90 ? -6.069 -6.993 -6.380 1.00 91.31 90 ARG A C 1
ATOM 682 O O . ARG A 1 90 ? -5.734 -5.857 -6.701 1.00 91.31 90 ARG A O 1
ATOM 689 N N . GLU A 1 91 ? -5.574 -8.067 -6.980 1.00 93.00 91 GLU A N 1
ATOM 690 C CA . GLU A 1 91 ? -4.622 -8.027 -8.091 1.00 93.00 91 GLU A CA 1
ATOM 691 C C . GLU A 1 91 ? -5.260 -7.457 -9.352 1.00 93.00 91 GLU A C 1
ATOM 693 O O . GLU A 1 91 ? -4.635 -6.649 -10.036 1.00 93.00 91 GLU A O 1
ATOM 698 N N . GLY A 1 92 ? -6.519 -7.809 -9.621 1.00 93.06 92 GLY A N 1
ATOM 699 C CA . GLY A 1 92 ? -7.307 -7.194 -10.684 1.00 93.06 92 GLY A CA 1
ATOM 700 C C . GLY A 1 92 ? -7.470 -5.688 -10.476 1.00 93.06 92 GLY A C 1
ATOM 701 O O . GLY A 1 92 ? -7.288 -4.920 -11.416 1.00 93.06 92 GLY A O 1
ATOM 702 N N . ALA A 1 93 ? -7.731 -5.244 -9.243 1.00 95.31 93 ALA A N 1
ATOM 703 C CA . ALA A 1 93 ? -7.820 -3.823 -8.919 1.00 95.31 93 ALA A CA 1
ATOM 704 C C . ALA A 1 93 ? -6.483 -3.102 -9.147 1.00 95.31 93 ALA A C 1
ATOM 706 O O . ALA A 1 93 ? -6.464 -2.054 -9.790 1.00 95.31 93 ALA A O 1
ATOM 707 N N . PHE A 1 94 ? -5.359 -3.681 -8.706 1.00 96.19 94 PHE A N 1
ATOM 708 C CA . PHE A 1 94 ? -4.034 -3.145 -9.033 1.00 96.19 94 PHE A CA 1
ATOM 709 C C . PHE A 1 94 ? -3.815 -3.052 -10.542 1.00 96.19 94 PHE A C 1
ATOM 711 O O . PHE A 1 94 ? -3.394 -2.005 -11.031 1.00 96.19 94 PHE A O 1
ATOM 718 N N . TYR A 1 95 ? -4.136 -4.117 -11.279 1.00 96.44 95 TYR A N 1
ATOM 719 C CA . TYR A 1 95 ? -3.995 -4.165 -12.730 1.00 96.44 95 TYR A CA 1
ATOM 720 C C . TYR A 1 95 ? -4.795 -3.054 -13.410 1.00 96.44 95 TYR A C 1
ATOM 722 O O . TYR A 1 95 ? -4.236 -2.284 -14.182 1.00 96.44 95 TYR A O 1
ATOM 730 N N . VAL A 1 96 ? -6.080 -2.910 -13.087 1.00 97.06 96 VAL A N 1
ATOM 731 C CA . VAL A 1 96 ? -6.947 -1.885 -13.689 1.00 97.06 96 VAL A CA 1
ATOM 732 C C . VAL A 1 96 ? -6.444 -0.471 -13.390 1.00 97.06 96 VAL A C 1
ATOM 734 O O . VAL A 1 96 ? -6.450 0.375 -14.282 1.00 97.06 96 VAL A O 1
ATOM 737 N N . LEU A 1 97 ? -5.988 -0.212 -12.163 1.00 96.88 97 LEU A N 1
ATOM 738 C CA . LEU A 1 97 ? -5.546 1.122 -11.749 1.00 96.88 97 LEU A CA 1
ATOM 739 C C . LEU A 1 97 ? -4.173 1.504 -12.317 1.00 96.88 97 LEU A C 1
ATOM 741 O O . LEU A 1 97 ? -3.945 2.673 -12.624 1.00 96.88 97 LEU A O 1
ATOM 745 N N . LEU A 1 98 ? -3.253 0.544 -12.439 1.00 97.31 98 LEU A N 1
ATOM 746 C CA . LEU A 1 98 ? -1.838 0.832 -12.689 1.00 97.31 98 LEU A CA 1
ATOM 747 C C . LEU A 1 98 ? -1.312 0.325 -14.032 1.00 97.31 98 LEU A C 1
ATOM 749 O O . LEU A 1 98 ? -0.311 0.860 -14.509 1.00 97.31 98 LEU A O 1
ATOM 753 N N . ALA A 1 99 ? -1.949 -0.658 -14.676 1.00 96.94 99 ALA A N 1
ATOM 754 C CA . ALA A 1 99 ? -1.498 -1.144 -15.984 1.00 96.94 99 ALA A CA 1
ATOM 755 C C . ALA A 1 99 ? -1.430 -0.037 -17.056 1.00 96.94 99 ALA A C 1
ATOM 757 O O . ALA A 1 99 ? -0.481 -0.070 -17.840 1.00 96.94 99 ALA A O 1
ATOM 758 N N . PRO A 1 100 ? -2.326 0.976 -17.082 1.00 96.25 100 PRO A N 1
ATOM 759 C CA . PRO A 1 100 ? -2.195 2.103 -18.011 1.00 96.25 100 PRO A CA 1
ATOM 760 C C . PRO A 1 100 ? -0.935 2.957 -17.799 1.00 96.25 100 PRO A C 1
ATOM 762 O O . PRO A 1 100 ? -0.520 3.662 -18.713 1.00 96.25 100 PRO A O 1
ATOM 765 N N . LEU A 1 101 ? -0.336 2.911 -16.604 1.00 95.06 101 LEU A N 1
ATOM 766 C CA . LEU A 1 101 ? 0.816 3.733 -16.217 1.00 95.06 101 LEU A CA 1
ATOM 767 C C . LEU A 1 101 ? 2.140 2.961 -16.279 1.00 95.06 101 LEU A C 1
ATOM 769 O O . LEU A 1 101 ? 3.166 3.518 -16.657 1.00 95.06 101 LEU A O 1
ATOM 773 N N . LEU A 1 102 ? 2.118 1.689 -15.879 1.00 93.56 102 LEU A N 1
ATOM 774 C CA . LEU A 1 102 ? 3.307 0.852 -15.676 1.00 93.56 102 LEU A CA 1
ATOM 775 C C . LEU A 1 102 ? 3.390 -0.335 -16.646 1.00 93.56 102 LEU A C 1
ATOM 777 O O . LEU A 1 102 ? 4.409 -1.020 -16.700 1.00 93.56 102 LEU A O 1
ATOM 781 N N . GLY A 1 103 ? 2.324 -0.597 -17.402 1.00 94.31 103 GLY A N 1
ATOM 782 C CA . GLY A 1 103 ? 2.149 -1.827 -18.164 1.00 94.31 103 GLY A CA 1
ATOM 783 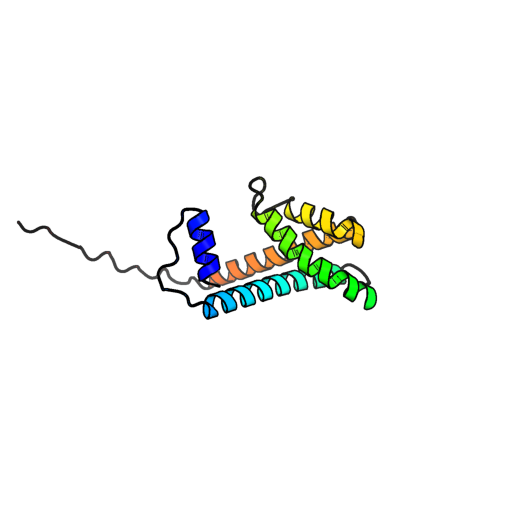C C . GLY A 1 103 ? 1.640 -2.983 -17.297 1.00 94.31 103 GLY A C 1
ATOM 784 O O . GLY A 1 103 ? 1.902 -3.069 -16.099 1.00 94.31 103 GLY A O 1
ATOM 785 N N . GLY A 1 104 ? 0.898 -3.905 -17.914 1.00 94.56 104 GLY A N 1
ATOM 786 C CA . GLY A 1 104 ? 0.262 -5.008 -17.188 1.00 94.56 104 GLY A CA 1
ATOM 787 C C . GLY A 1 104 ? 1.253 -5.967 -16.521 1.00 94.56 104 GLY A C 1
ATOM 788 O O . GLY A 1 104 ? 1.052 -6.351 -15.375 1.00 94.56 104 GLY A O 1
ATOM 789 N N . GLY A 1 105 ? 2.348 -6.312 -17.208 1.00 94.81 105 GLY A N 1
ATOM 790 C CA . GLY A 1 105 ? 3.358 -7.248 -16.697 1.00 94.81 105 GLY A CA 1
ATOM 791 C C . GLY A 1 105 ? 3.985 -6.802 -15.368 1.00 94.81 105 GLY A C 1
ATOM 792 O O . GLY A 1 105 ? 3.849 -7.523 -14.377 1.00 94.81 105 GLY A O 1
ATOM 793 N N . PRO A 1 106 ? 4.616 -5.612 -15.303 1.00 94.62 106 PRO A N 1
ATOM 794 C CA . PRO A 1 106 ? 5.199 -5.091 -14.065 1.00 94.62 106 PRO A CA 1
ATOM 795 C C . PRO A 1 106 ? 4.197 -4.996 -12.912 1.00 94.62 106 PRO A C 1
ATOM 797 O O . PRO A 1 106 ? 4.527 -5.353 -11.783 1.00 94.62 106 PRO A O 1
ATOM 800 N N . VAL A 1 107 ? 2.958 -4.579 -13.191 1.00 96.56 107 VAL A N 1
ATOM 801 C CA . VAL A 1 107 ? 1.907 -4.450 -12.169 1.00 96.56 107 VAL A CA 1
ATOM 802 C C . VAL A 1 107 ? 1.499 -5.803 -11.603 1.00 96.56 107 VAL A C 1
ATOM 804 O O . VAL A 1 107 ? 1.377 -5.942 -10.386 1.00 96.56 107 VAL A O 1
ATOM 807 N N . THR A 1 108 ? 1.330 -6.817 -12.454 1.00 95.50 108 THR A N 1
ATOM 808 C CA . THR A 1 108 ? 1.024 -8.177 -11.998 1.00 95.50 108 THR A CA 1
ATOM 809 C C . THR A 1 108 ? 2.146 -8.728 -11.120 1.00 95.50 108 THR A C 1
ATOM 811 O O . THR A 1 108 ? 1.868 -9.269 -10.051 1.00 95.50 108 THR A O 1
ATOM 814 N N . VAL A 1 109 ? 3.411 -8.548 -11.519 1.00 96.88 109 VAL A N 1
ATOM 815 C CA . VAL A 1 109 ? 4.559 -9.001 -10.716 1.00 96.88 109 VAL A CA 1
ATOM 816 C C . VAL A 1 109 ? 4.611 -8.269 -9.373 1.00 96.88 109 VAL A C 1
ATOM 818 O O . VAL A 1 109 ? 4.757 -8.917 -8.339 1.00 96.88 109 VAL A O 1
ATOM 821 N N . ALA A 1 110 ? 4.422 -6.946 -9.359 1.00 96.81 110 ALA A N 1
ATOM 822 C CA . ALA A 1 110 ? 4.410 -6.155 -8.129 1.00 96.81 110 ALA A CA 1
ATOM 823 C C . ALA A 1 110 ? 3.280 -6.570 -7.176 1.00 96.81 110 ALA A C 1
ATOM 825 O O . ALA A 1 110 ? 3.505 -6.710 -5.972 1.00 96.81 110 ALA A O 1
ATOM 826 N N . ALA A 1 111 ? 2.074 -6.802 -7.703 1.00 95.25 111 ALA A N 1
ATOM 827 C CA . ALA A 1 111 ? 0.929 -7.236 -6.909 1.00 95.25 111 ALA A CA 1
ATOM 828 C C . ALA A 1 111 ? 1.180 -8.604 -6.252 1.00 95.25 111 ALA A C 1
ATOM 830 O O . ALA A 1 111 ? 0.919 -8.772 -5.061 1.00 95.25 111 ALA A O 1
ATOM 831 N N . LEU A 1 112 ? 1.746 -9.560 -6.997 1.00 95.50 112 LEU A N 1
ATOM 832 C CA . LEU A 1 112 ? 2.109 -10.877 -6.465 1.00 95.50 112 LEU A CA 1
ATOM 833 C C . LEU A 1 112 ? 3.258 -10.793 -5.451 1.00 95.50 112 LEU A C 1
ATOM 835 O O . LEU A 1 112 ? 3.192 -11.425 -4.397 1.00 95.50 112 LEU A O 1
ATOM 839 N N . ALA A 1 113 ? 4.278 -9.976 -5.722 1.00 96.38 113 ALA A N 1
ATOM 840 C CA . ALA A 1 113 ? 5.391 -9.754 -4.802 1.00 96.38 113 ALA A CA 1
ATOM 841 C C . ALA A 1 113 ? 4.917 -9.169 -3.461 1.00 96.38 113 ALA A C 1
ATOM 843 O O . ALA A 1 113 ? 5.355 -9.626 -2.405 1.00 96.38 113 ALA A O 1
ATOM 844 N N . MET A 1 114 ? 3.957 -8.237 -3.477 1.00 95.44 114 MET A N 1
ATOM 845 C CA . MET A 1 114 ? 3.348 -7.731 -2.241 1.00 95.44 114 MET A CA 1
ATOM 846 C C . MET A 1 114 ? 2.623 -8.799 -1.444 1.00 95.44 114 MET A C 1
ATOM 848 O O . MET A 1 114 ? 2.634 -8.741 -0.219 1.00 95.44 114 MET A O 1
ATOM 852 N N . ARG A 1 115 ? 1.990 -9.765 -2.110 1.00 92.31 115 ARG A N 1
ATOM 853 C CA . ARG A 1 115 ? 1.326 -10.861 -1.402 1.00 92.31 115 ARG A CA 1
ATOM 854 C C . ARG A 1 115 ? 2.317 -11.763 -0.708 1.00 92.31 115 ARG A C 1
ATOM 856 O O . ARG A 1 115 ? 2.104 -12.119 0.443 1.00 92.31 115 ARG A O 1
ATOM 863 N N . ILE A 1 116 ? 3.409 -12.090 -1.389 1.00 94.56 116 ILE A N 1
ATOM 864 C CA . ILE A 1 116 ? 4.502 -12.842 -0.778 1.00 94.56 116 ILE A CA 1
ATOM 865 C C . ILE A 1 116 ? 5.021 -12.069 0.440 1.00 94.56 116 ILE A C 1
ATOM 867 O O . ILE A 1 116 ? 5.125 -12.643 1.518 1.00 94.56 116 ILE A O 1
ATOM 871 N N . TRP A 1 117 ? 5.250 -10.761 0.304 1.00 94.94 117 TRP A N 1
ATOM 872 C CA . TRP A 1 117 ? 5.681 -9.905 1.409 1.00 94.94 117 TRP A CA 1
ATOM 873 C C . TRP A 1 117 ? 4.715 -9.931 2.605 1.00 94.94 117 TRP A C 1
ATOM 875 O O . TRP A 1 117 ? 5.140 -10.184 3.733 1.00 94.94 117 TRP A O 1
ATOM 885 N N . THR A 1 118 ? 3.413 -9.726 2.378 1.00 92.12 118 THR A N 1
ATOM 886 C CA . THR A 1 118 ? 2.417 -9.698 3.461 1.00 92.12 118 THR A CA 1
ATOM 887 C C . THR A 1 118 ? 2.248 -11.066 4.109 1.00 92.12 118 THR A C 1
ATOM 889 O O . THR A 1 118 ? 2.253 -11.163 5.331 1.00 92.12 118 THR A O 1
ATOM 892 N N . THR A 1 119 ? 2.171 -12.130 3.308 1.00 92.75 119 THR A N 1
ATOM 893 C CA . THR A 1 119 ? 1.993 -13.497 3.809 1.00 92.75 119 THR A CA 1
ATOM 894 C C . THR A 1 119 ? 3.218 -13.982 4.577 1.00 92.75 119 THR A C 1
ATOM 896 O O . THR A 1 119 ? 3.071 -14.653 5.593 1.00 92.75 119 THR A O 1
ATOM 899 N N . LEU A 1 120 ? 4.430 -13.605 4.162 1.00 95.75 120 LEU A N 1
ATOM 900 C CA . LEU A 1 120 ? 5.629 -13.874 4.956 1.00 95.75 120 LEU A CA 1
ATOM 901 C C . LEU A 1 120 ? 5.573 -13.156 6.306 1.00 95.75 120 LEU A C 1
ATOM 903 O O . LEU A 1 120 ? 5.847 -13.780 7.327 1.00 95.75 120 LEU A O 1
ATOM 907 N N . GLY A 1 121 ? 5.172 -11.882 6.330 1.00 93.69 121 GLY A N 1
ATOM 908 C CA . GLY A 1 121 ? 4.981 -11.141 7.579 1.00 93.69 121 GLY A CA 1
ATOM 909 C C . GLY A 1 121 ? 3.977 -11.823 8.513 1.00 93.69 121 GLY A C 1
ATOM 910 O O . GLY A 1 121 ? 4.274 -12.032 9.687 1.00 93.69 121 GLY A O 1
ATOM 911 N N . GLU A 1 122 ? 2.828 -12.239 7.979 1.00 93.56 122 GLU A N 1
ATOM 912 C CA . GLU A 1 122 ? 1.796 -12.977 8.719 1.00 93.56 122 GLU A CA 1
ATOM 913 C C . GLU A 1 122 ? 2.332 -14.300 9.282 1.00 93.56 122 GLU A C 1
ATOM 915 O O . GLU A 1 122 ? 2.146 -14.575 10.466 1.00 93.56 122 GLU A O 1
ATOM 920 N N . ILE A 1 123 ? 3.045 -15.093 8.473 1.00 96.06 123 ILE A N 1
ATOM 921 C CA . ILE A 1 123 ? 3.635 -16.372 8.899 1.00 96.06 123 ILE A CA 1
ATOM 922 C C . ILE A 1 123 ? 4.686 -16.160 9.991 1.00 96.06 123 ILE A C 1
ATOM 924 O O . ILE A 1 123 ? 4.697 -16.903 10.971 1.00 96.06 123 ILE A O 1
ATOM 928 N N . ILE A 1 124 ? 5.557 -15.155 9.853 1.00 96.00 124 ILE A N 1
ATOM 929 C CA . ILE A 1 124 ? 6.586 -14.859 10.859 1.00 96.00 124 ILE A CA 1
ATOM 930 C C . ILE A 1 124 ? 5.917 -14.447 12.172 1.00 96.00 124 ILE A C 1
ATOM 932 O O . ILE A 1 124 ? 6.265 -14.987 13.218 1.00 96.00 124 ILE A O 1
ATOM 936 N N . MET A 1 125 ? 4.939 -13.537 12.135 1.00 93.12 125 MET A N 1
ATOM 937 C CA . MET A 1 125 ? 4.239 -13.094 13.346 1.00 93.12 125 MET A CA 1
ATOM 938 C C . MET A 1 125 ? 3.444 -14.231 13.997 1.00 93.12 125 MET A C 1
ATOM 940 O O . MET A 1 125 ? 3.500 -14.392 15.216 1.00 93.12 125 MET A O 1
ATOM 944 N N . ALA A 1 126 ? 2.762 -15.059 13.203 1.00 92.62 126 ALA A N 1
ATOM 945 C CA . ALA A 1 126 ? 2.063 -16.243 13.697 1.00 92.62 126 ALA A CA 1
ATOM 946 C C . ALA A 1 126 ? 3.035 -17.253 14.328 1.00 92.62 126 ALA A C 1
ATOM 948 O O . ALA A 1 126 ? 2.760 -17.786 15.401 1.00 92.62 126 ALA A O 1
ATOM 949 N N . GLY A 1 127 ? 4.195 -17.472 13.702 1.00 93.31 127 GLY A N 1
ATOM 950 C CA . GLY A 1 127 ? 5.257 -18.323 14.232 1.00 93.31 127 GLY A CA 1
ATOM 951 C C . GLY A 1 127 ? 5.818 -17.798 15.553 1.00 93.31 127 GLY A C 1
ATOM 952 O O . GLY A 1 127 ? 5.949 -18.565 16.502 1.00 93.31 127 GLY A O 1
ATOM 953 N N . VAL A 1 128 ? 6.086 -16.492 15.651 1.00 93.81 128 VAL A N 1
ATOM 954 C CA . VAL A 1 128 ? 6.519 -15.854 16.905 1.00 93.81 128 VAL A CA 1
ATOM 955 C C . VAL A 1 128 ? 5.463 -16.039 17.994 1.00 93.81 128 VAL A C 1
ATOM 957 O O . VAL A 1 128 ? 5.812 -16.507 19.073 1.00 93.81 128 VAL A O 1
ATOM 960 N N . SER A 1 129 ? 4.188 -15.757 17.700 1.00 92.38 129 SER A N 1
ATOM 961 C CA . SER A 1 129 ? 3.084 -15.937 18.656 1.00 92.38 129 SER A CA 1
ATOM 962 C C . SER A 1 129 ? 3.024 -17.371 19.183 1.00 92.38 129 SER A C 1
ATOM 964 O O . SER A 1 129 ? 3.011 -17.580 20.394 1.00 92.38 129 SER A O 1
ATOM 966 N N . ALA A 1 130 ? 3.074 -18.360 18.285 1.00 91.25 130 ALA A N 1
ATOM 967 C CA . ALA A 1 130 ? 3.011 -19.775 18.642 1.00 91.25 130 ALA A CA 1
ATOM 968 C C . ALA A 1 130 ? 4.193 -20.232 19.517 1.00 91.25 130 ALA A C 1
ATOM 970 O O . ALA A 1 130 ? 4.031 -21.117 20.354 1.00 91.25 130 ALA A O 1
ATOM 971 N N . LEU A 1 131 ? 5.375 -19.631 19.344 1.00 90.88 131 LEU A N 1
ATOM 972 C CA . LEU A 1 131 ? 6.550 -19.913 20.174 1.00 90.88 131 LEU A CA 1
ATOM 973 C C . LEU A 1 131 ? 6.491 -19.209 21.540 1.00 90.88 131 LEU A C 1
ATOM 975 O O . LEU A 1 131 ? 7.098 -19.692 22.496 1.00 90.88 131 LEU A O 1
ATOM 979 N N . THR A 1 132 ? 5.780 -18.082 21.643 1.00 87.62 132 THR A N 1
ATOM 980 C CA . THR A 1 132 ? 5.626 -17.318 22.893 1.00 87.62 132 THR A CA 1
ATOM 981 C C . THR A 1 132 ? 4.427 -17.735 23.745 1.00 87.62 132 THR A C 1
ATOM 983 O O . THR A 1 132 ? 4.440 -17.457 24.943 1.00 87.62 132 THR A O 1
ATOM 986 N N . ASP A 1 133 ? 3.437 -18.437 23.182 1.00 69.38 133 ASP A N 1
ATOM 987 C CA . ASP A 1 133 ? 2.254 -18.967 23.888 1.00 69.38 133 ASP A CA 1
ATOM 988 C C . ASP A 1 133 ? 2.582 -20.186 24.787 1.00 69.38 133 ASP A C 1
ATOM 990 O O . ASP A 1 133 ? 1.915 -21.223 24.798 1.00 69.38 133 ASP A O 1
ATOM 994 N N . LEU A 1 134 ? 3.616 -20.048 25.618 1.00 63.91 134 LEU A N 1
ATOM 995 C CA . LEU A 1 134 ? 3.961 -20.956 26.708 1.00 63.91 134 LEU A CA 1
ATOM 996 C C . LEU A 1 134 ? 3.138 -20.614 27.961 1.00 63.91 134 LEU A C 1
ATOM 998 O O . LEU A 1 134 ? 3.678 -20.077 28.926 1.00 63.91 134 LEU A O 1
ATOM 1002 N N . ARG A 1 135 ? 1.837 -20.934 27.929 1.00 60.19 135 ARG A N 1
ATOM 1003 C CA . ARG A 1 135 ? 0.925 -21.304 29.045 1.00 60.19 135 ARG A CA 1
ATOM 1004 C C . ARG A 1 135 ? -0.481 -20.756 28.782 1.00 60.19 135 ARG A C 1
ATOM 1006 O O . ARG A 1 135 ? -0.664 -19.540 28.793 1.00 60.19 135 ARG A O 1
ATOM 1013 N N . PRO A 1 136 ? -1.502 -21.623 28.676 1.00 60.44 136 PRO A N 1
ATOM 1014 C CA . PRO A 1 136 ? -2.868 -21.206 28.947 1.00 60.44 136 PRO A CA 1
ATOM 1015 C C . PRO A 1 136 ? -2.892 -20.636 30.367 1.00 60.44 136 PRO A C 1
ATOM 1017 O O . PRO A 1 136 ? -2.525 -21.330 31.316 1.00 60.44 136 PRO A O 1
ATOM 1020 N N . ALA A 1 137 ? -3.278 -19.372 30.523 1.00 65.31 137 ALA A N 1
ATOM 1021 C CA . ALA A 1 137 ? -3.698 -18.895 31.829 1.00 65.31 137 ALA A CA 1
ATOM 1022 C C . ALA A 1 137 ? -4.865 -19.794 32.253 1.00 65.31 137 ALA A C 1
ATOM 1024 O O . ALA A 1 137 ? -5.896 -19.809 31.578 1.00 65.31 137 ALA A O 1
ATOM 1025 N N . GLU A 1 138 ? -4.685 -20.594 33.308 1.00 65.19 138 GLU A N 1
ATOM 1026 C CA . GLU A 1 138 ? -5.797 -21.291 33.948 1.00 65.19 138 GLU A CA 1
ATOM 1027 C C . GLU A 1 138 ? -6.824 -20.222 34.311 1.00 65.19 138 GLU A C 1
ATOM 1029 O O . GLU A 1 138 ? -6.604 -19.399 35.201 1.00 65.19 138 GLU A O 1
ATOM 1034 N N . LEU A 1 139 ? -7.920 -20.178 33.555 1.00 69.00 139 LEU A N 1
ATOM 1035 C CA . LEU A 1 139 ? -9.053 -19.350 33.917 1.00 69.00 139 LEU A CA 1
ATOM 1036 C C . LEU A 1 139 ? -9.496 -19.840 35.299 1.00 69.00 139 LEU A C 1
ATOM 1038 O O . LEU A 1 139 ? -9.748 -21.042 35.440 1.00 69.00 139 LEU A O 1
ATOM 1042 N N . PRO A 1 140 ? -9.554 -18.967 36.321 1.00 69.12 140 PRO A N 1
ATOM 1043 C CA . PRO A 1 140 ? -10.038 -19.375 37.628 1.00 69.12 140 PRO A CA 1
ATOM 1044 C C . PRO A 1 140 ? -11.411 -20.019 37.442 1.00 69.12 140 PRO A C 1
ATOM 1046 O O . PRO A 1 140 ? -12.264 -19.477 36.733 1.00 69.12 140 PRO A O 1
ATOM 1049 N N . ALA A 1 141 ? -11.577 -21.215 38.015 1.00 72.88 141 ALA A N 1
ATOM 1050 C CA . ALA A 1 141 ? -12.816 -21.970 37.914 1.00 72.88 141 ALA A CA 1
ATOM 1051 C C . ALA A 1 141 ? -13.991 -21.049 38.268 1.00 72.88 141 ALA A C 1
ATOM 1053 O O . ALA A 1 141 ? -13.863 -20.277 39.224 1.00 72.88 141 ALA A O 1
ATOM 1054 N N . PRO A 1 142 ? -15.104 -21.096 37.513 1.00 71.69 142 PRO A N 1
ATOM 1055 C CA . PRO A 1 142 ? -16.263 -20.275 37.814 1.00 71.69 142 PRO A CA 1
ATOM 1056 C C . PRO A 1 142 ? -16.649 -20.525 39.271 1.00 71.69 142 PRO A C 1
ATOM 1058 O O . PRO A 1 142 ? -17.036 -21.636 39.644 1.00 71.69 142 PRO A O 1
ATOM 1061 N N . GLU A 1 143 ? -16.468 -19.500 40.105 1.00 71.56 143 GLU A N 1
ATOM 1062 C CA . GLU A 1 143 ? -16.955 -19.496 41.474 1.00 71.56 143 GLU A CA 1
ATOM 1063 C C . GLU A 1 143 ? -18.441 -19.847 41.406 1.00 71.56 143 GLU A C 1
ATOM 1065 O O . GLU A 1 143 ? -19.162 -19.310 40.561 1.00 71.56 143 GLU A O 1
ATOM 1070 N N . LYS A 1 144 ? -18.877 -20.826 42.209 1.00 65.62 144 LYS A N 1
ATOM 1071 C CA . LYS A 1 144 ? -20.261 -21.310 42.230 1.00 65.62 144 LYS A CA 1
ATOM 1072 C C . LYS A 1 144 ? -21.185 -20.152 42.609 1.00 65.62 144 LYS A C 1
ATOM 1074 O O . LYS A 1 144 ? -21.490 -19.942 43.779 1.00 65.62 144 LYS A O 1
ATOM 1079 N N . ALA A 1 145 ? -21.605 -19.385 41.614 1.00 66.12 145 ALA A N 1
ATOM 1080 C CA . ALA A 1 145 ? -22.522 -18.288 41.783 1.00 66.12 145 ALA A CA 1
ATOM 1081 C C . ALA A 1 145 ? -23.914 -18.870 42.041 1.00 66.12 145 ALA A C 1
ATOM 1083 O O . ALA A 1 145 ? -24.501 -19.514 41.175 1.00 66.12 145 ALA A O 1
ATOM 1084 N N . PHE A 1 146 ? -24.416 -18.572 43.239 1.00 63.62 146 PHE A N 1
ATOM 1085 C CA . PHE A 1 146 ? -25.824 -18.598 43.620 1.00 63.62 146 PHE A CA 1
ATOM 1086 C C . PHE A 1 146 ? -26.451 -19.984 43.858 1.00 63.62 146 PHE A C 1
ATOM 1088 O O . PHE A 1 146 ? -27.111 -20.563 42.997 1.00 63.62 146 PHE A O 1
ATOM 1095 N N . SER A 1 147 ? -26.329 -20.479 45.092 1.00 65.88 147 SER A N 1
ATOM 1096 C CA . SER A 1 147 ? -27.328 -21.380 45.674 1.00 65.88 147 SER A CA 1
ATOM 1097 C C . SER A 1 147 ? -28.595 -20.560 45.980 1.00 65.88 147 SER A C 1
ATOM 1099 O O . SER A 1 147 ? -28.493 -19.568 46.707 1.00 65.88 147 SER A O 1
ATOM 1101 N N . PRO A 1 148 ? -29.775 -20.911 45.437 1.00 66.75 148 PRO A N 1
ATOM 1102 C CA . PRO A 1 148 ? -31.021 -20.254 45.819 1.00 66.75 148 PRO A CA 1
ATOM 1103 C C . PRO A 1 148 ? -31.357 -20.550 47.296 1.00 66.75 148 PRO A C 1
ATOM 1105 O O . PRO A 1 148 ? -31.014 -21.632 47.777 1.00 66.75 148 PRO A O 1
ATOM 1108 N N . PRO A 1 149 ? -31.988 -19.607 48.022 1.00 71.25 149 PRO A N 1
ATOM 1109 C CA . PRO A 1 149 ? -32.435 -19.844 49.392 1.00 71.25 149 PRO A CA 1
ATOM 1110 C C . PRO A 1 149 ? -33.549 -20.903 49.428 1.00 71.25 149 PRO A C 1
ATOM 1112 O O . PRO A 1 149 ? -34.415 -20.907 48.550 1.00 71.25 149 PRO A O 1
ATOM 1115 N N . GLU A 1 150 ? -33.471 -21.789 50.428 1.00 70.56 150 GLU A N 1
ATOM 1116 C CA . GLU A 1 150 ? -34.463 -22.828 50.762 1.00 70.56 150 GLU A CA 1
ATOM 1117 C C . GLU A 1 150 ? -35.823 -22.250 51.175 1.00 70.56 150 GLU A C 1
ATOM 1119 O O . GLU A 1 150 ? -35.847 -21.178 51.828 1.00 70.56 150 GLU A O 1
#